Protein AF-A0A6B3I0A5-F1 (afdb_monomer_lite)

pLDDT: mean 95.45, std 2.92, range [84.0, 98.62]

Sequence (76 aa):
VAMSCRYPGGVRTPEDLWELLLKERDAVSPFPTDRGWDVEGGFDADPDAPGTFYVREGGFLHDATGFDPGFFGISP

Structure (mmCIF, N/CA/C/O backbone):
data_AF-A0A6B3I0A5-F1
#
_entry.id   AF-A0A6B3I0A5-F1
#
loop_
_atom_site.group_PDB
_atom_site.id
_atom_site.type_symbol
_atom_site.label_atom_id
_atom_site.label_alt_id
_atom_site.label_comp_id
_atom_site.label_asym_id
_atom_site.label_entity_id
_atom_site.label_seq_id
_atom_site.pdbx_PDB_ins_code
_atom_site.Cartn_x
_atom_site.Cartn_y
_atom_site.Cartn_z
_atom_site.occupancy
_atom_site.B_iso_or_equiv
_atom_site.auth_seq_id
_atom_site.auth_comp_id
_atom_site.auth_asym_id
_atom_site.auth_atom_id
_atom_site.pdbx_PDB_model_num
ATOM 1 N N . VAL A 1 1 ? -20.443 -8.121 15.047 1.00 84.00 1 VAL A N 1
ATOM 2 C CA . VAL A 1 1 ? -19.574 -8.242 13.849 1.00 84.00 1 VAL A CA 1
ATOM 3 C C . VAL A 1 1 ? -19.016 -6.860 13.548 1.00 84.00 1 VAL A C 1
ATOM 5 O O . VAL A 1 1 ? -19.752 -5.903 13.745 1.00 84.00 1 VAL A O 1
ATOM 8 N N . ALA A 1 2 ? -17.746 -6.754 13.155 1.00 92.75 2 ALA A N 1
ATOM 9 C CA . ALA A 1 2 ? -17.063 -5.492 12.843 1.00 92.75 2 ALA A CA 1
ATOM 10 C C . ALA A 1 2 ? -16.147 -5.668 11.615 1.00 92.75 2 ALA A C 1
ATOM 12 O O . ALA A 1 2 ? -15.869 -6.804 11.229 1.00 92.75 2 ALA A O 1
ATOM 13 N N . MET A 1 3 ? -15.693 -4.559 11.020 1.00 97.12 3 MET A N 1
ATOM 14 C CA . MET A 1 3 ? -14.803 -4.518 9.848 1.00 97.12 3 MET A CA 1
ATOM 15 C C . MET A 1 3 ? -13.604 -3.595 10.114 1.00 97.12 3 MET A C 1
ATOM 17 O O . MET A 1 3 ? -13.727 -2.620 10.852 1.00 97.12 3 MET A O 1
ATOM 21 N N . SER A 1 4 ? -12.455 -3.883 9.502 1.00 96.62 4 SER A N 1
ATOM 22 C CA . SER A 1 4 ? -11.266 -3.022 9.502 1.00 96.62 4 SER A CA 1
ATOM 23 C C . SER A 1 4 ? -10.467 -3.229 8.213 1.00 96.62 4 SER A C 1
ATOM 25 O O . SER A 1 4 ? -10.525 -4.305 7.615 1.00 96.62 4 SER A O 1
ATOM 27 N N . CYS A 1 5 ? -9.741 -2.203 7.758 1.00 96.88 5 CYS A N 1
ATOM 28 C CA . CYS A 1 5 ? -8.940 -2.297 6.540 1.00 96.88 5 CYS A CA 1
ATOM 29 C C . CYS A 1 5 ? -7.808 -1.260 6.457 1.00 96.88 5 CYS A C 1
ATOM 31 O O . CYS A 1 5 ? -7.761 -0.263 7.187 1.00 96.88 5 CYS A O 1
ATOM 33 N N . ARG A 1 6 ? -6.894 -1.509 5.519 1.00 97.88 6 ARG A N 1
ATOM 34 C CA . ARG A 1 6 ? -5.888 -0.576 5.005 1.00 97.88 6 ARG A CA 1
ATOM 35 C C . ARG A 1 6 ? -5.836 -0.771 3.490 1.00 97.88 6 ARG A C 1
ATOM 37 O O . ARG A 1 6 ? -5.646 -1.902 3.051 1.00 97.88 6 ARG A O 1
ATOM 44 N N . TYR A 1 7 ? -6.010 0.300 2.720 1.00 97.75 7 TYR A N 1
ATOM 45 C CA . TYR A 1 7 ? -5.942 0.281 1.253 1.00 97.75 7 TYR A CA 1
ATOM 46 C C . TYR A 1 7 ? -5.089 1.451 0.728 1.00 97.75 7 TYR A C 1
ATOM 48 O O . TYR A 1 7 ? -4.768 2.363 1.501 1.00 97.75 7 TYR A O 1
ATOM 56 N N . PRO A 1 8 ? -4.693 1.434 -0.560 1.00 98.06 8 PRO A N 1
ATOM 57 C CA . PRO A 1 8 ? -4.027 2.568 -1.199 1.00 98.06 8 PRO A CA 1
ATOM 58 C C . PRO A 1 8 ? -4.835 3.871 -1.113 1.00 98.06 8 PRO A C 1
ATOM 60 O O . PRO A 1 8 ? -6.032 3.861 -0.819 1.00 98.06 8 PRO A O 1
ATOM 63 N N . GLY A 1 9 ? -4.179 5.009 -1.353 1.00 95.88 9 GLY A N 1
ATOM 64 C CA . GLY A 1 9 ? -4.834 6.323 -1.311 1.00 95.88 9 GLY A CA 1
ATOM 65 C C . GLY A 1 9 ? -5.153 6.819 0.106 1.00 95.88 9 GLY A C 1
ATOM 66 O O . GLY A 1 9 ? -6.028 7.663 0.292 1.00 95.88 9 GLY A O 1
A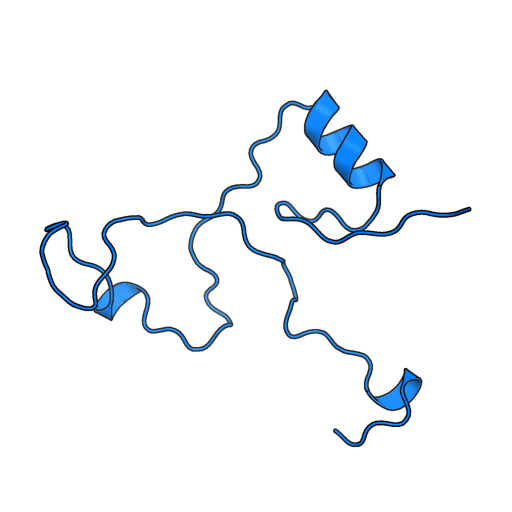TOM 67 N N . GLY A 1 10 ? -4.464 6.284 1.116 1.00 95.81 10 GLY A N 1
ATOM 68 C CA . GLY A 1 10 ? -4.577 6.725 2.511 1.00 95.81 10 GLY A CA 1
ATOM 69 C C . GLY A 1 10 ? -5.779 6.160 3.267 1.00 95.81 10 GLY A C 1
ATOM 70 O O . GLY A 1 10 ? -6.095 6.647 4.348 1.00 95.81 10 GLY A O 1
ATOM 71 N N . VAL A 1 11 ? -6.437 5.133 2.733 1.00 98.06 11 VAL A N 1
ATOM 72 C CA . VAL A 1 11 ? -7.637 4.532 3.325 1.00 98.06 11 VAL A CA 1
ATOM 73 C C . VAL A 1 11 ? -7.278 3.698 4.557 1.00 98.06 11 VAL A C 1
ATOM 75 O O . VAL A 1 11 ? -6.554 2.700 4.467 1.00 98.06 11 VAL A O 1
ATOM 78 N N . ARG A 1 12 ? -7.802 4.092 5.725 1.00 97.50 12 ARG A N 1
ATOM 79 C CA . ARG A 1 12 ? -7.500 3.481 7.033 1.00 97.50 12 ARG A CA 1
ATOM 80 C C . ARG A 1 12 ? -8.742 2.924 7.737 1.00 97.50 12 ARG A C 1
ATOM 82 O O . ARG A 1 12 ? -8.616 2.306 8.796 1.00 97.50 12 ARG A O 1
ATOM 89 N N . THR A 1 13 ? -9.921 3.106 7.164 1.00 98.00 13 THR A N 1
ATOM 90 C CA . THR A 1 13 ? -11.191 2.617 7.704 1.00 98.00 13 THR A CA 1
ATOM 91 C C . THR A 1 13 ? -12.136 2.190 6.574 1.00 98.00 13 THR A C 1
ATOM 93 O O . THR A 1 13 ? -11.941 2.603 5.425 1.00 98.00 13 THR A O 1
ATOM 96 N N . PRO A 1 14 ? -13.155 1.357 6.858 1.00 98.12 14 PRO A N 1
ATOM 97 C CA . PRO A 1 14 ? -14.218 1.069 5.896 1.00 98.12 14 PRO A CA 1
ATOM 98 C C . PRO A 1 14 ? -14.943 2.332 5.402 1.00 98.12 14 PRO A C 1
ATOM 100 O O . PRO A 1 14 ? -15.342 2.399 4.241 1.00 98.12 14 PRO A O 1
ATOM 103 N N . GLU A 1 15 ? -15.078 3.348 6.254 1.00 98.25 15 GLU A N 1
ATOM 104 C CA . GLU A 1 15 ? -15.659 4.645 5.912 1.00 98.25 15 GLU A CA 1
ATOM 105 C C . GLU A 1 15 ? -14.780 5.408 4.909 1.00 98.25 15 GLU A C 1
ATOM 107 O O . GLU A 1 15 ? -15.295 5.906 3.909 1.00 98.25 15 GLU A O 1
ATOM 112 N N . ASP A 1 16 ? -13.456 5.418 5.102 1.00 98.25 16 ASP A N 1
ATOM 113 C CA . ASP A 1 16 ? -12.516 6.022 4.144 1.00 98.25 16 ASP A CA 1
ATOM 114 C C . ASP A 1 16 ? -12.592 5.334 2.773 1.00 98.25 16 ASP A C 1
ATOM 116 O O . ASP A 1 16 ? -12.515 5.995 1.734 1.00 98.25 16 ASP A O 1
ATOM 120 N N . LEU A 1 17 ? -12.746 4.002 2.761 1.00 98.31 17 LEU A N 1
ATOM 121 C CA . LEU A 1 17 ? -12.932 3.242 1.524 1.00 98.31 17 LEU A CA 1
ATOM 122 C C . LEU A 1 17 ? -14.211 3.695 0.821 1.00 98.31 17 LEU A C 1
ATOM 124 O O . LEU A 1 17 ? -14.197 3.958 -0.380 1.00 98.31 17 LEU A O 1
ATOM 128 N N . TRP A 1 18 ? -15.311 3.798 1.564 1.00 98.25 18 TRP A N 1
ATOM 129 C CA . TRP A 1 18 ? -16.584 4.230 1.005 1.00 98.25 18 TRP A CA 1
ATOM 130 C C . TRP A 1 18 ? -16.505 5.649 0.438 1.00 98.25 18 TRP A C 1
ATOM 132 O O . TRP A 1 18 ? -16.972 5.896 -0.672 1.00 98.25 18 TRP A O 1
ATOM 142 N N . GLU A 1 19 ? -15.842 6.570 1.138 1.00 98.50 19 GLU A N 1
ATOM 143 C CA . GLU A 1 19 ? -15.600 7.918 0.625 1.00 98.50 19 GLU A CA 1
ATOM 144 C C . GLU A 1 19 ? -14.761 7.935 -0.653 1.00 98.50 19 GLU A C 1
ATOM 146 O O . GLU A 1 19 ? -15.024 8.739 -1.547 1.00 98.50 19 GLU A O 1
ATOM 151 N N . LEU A 1 20 ? -13.733 7.090 -0.742 1.00 98.25 20 LEU A N 1
ATOM 152 C CA . LEU A 1 20 ? -12.898 6.981 -1.935 1.00 98.25 20 LEU A CA 1
ATOM 153 C C . LEU A 1 20 ? -13.728 6.555 -3.146 1.00 98.25 20 LEU A C 1
ATOM 155 O O . LEU A 1 20 ? -13.620 7.188 -4.196 1.00 98.25 20 LEU A O 1
ATOM 159 N N . LEU A 1 21 ? -14.583 5.544 -2.968 1.00 98.25 21 LEU A N 1
ATOM 160 C CA . LEU A 1 21 ? -15.480 5.039 -4.006 1.00 98.25 21 LEU A CA 1
ATOM 161 C C . LEU A 1 21 ? -16.514 6.089 -4.424 1.00 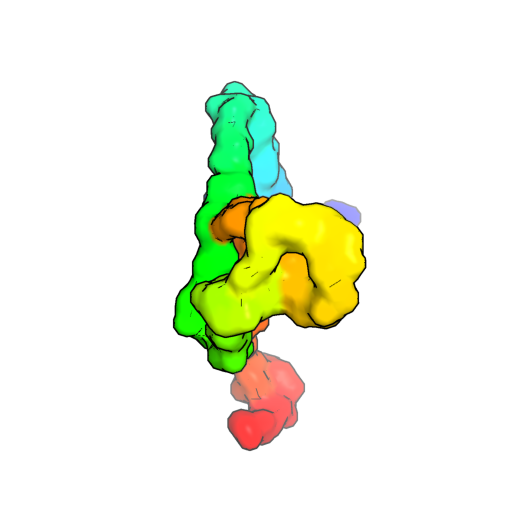98.25 21 LEU A C 1
ATOM 163 O O . LEU A 1 21 ? -16.677 6.337 -5.613 1.00 98.25 21 LEU A O 1
ATOM 167 N N . LEU A 1 22 ? -17.165 6.752 -3.461 1.00 98.62 22 LEU A N 1
ATOM 168 C CA . LEU A 1 22 ? -18.140 7.815 -3.739 1.00 98.62 22 LEU A CA 1
ATOM 169 C C . LEU A 1 22 ? -17.531 9.000 -4.495 1.00 98.62 22 LEU A C 1
ATOM 171 O O . LEU A 1 22 ? -18.221 9.653 -5.272 1.00 98.62 22 LEU A O 1
ATOM 175 N N . LYS A 1 23 ? -16.258 9.305 -4.230 1.00 98.31 23 LYS A N 1
ATOM 176 C CA . LYS A 1 23 ? -15.517 10.382 -4.897 1.00 98.31 23 LYS A CA 1
ATOM 177 C C . LYS A 1 23 ? -14.845 9.920 -6.195 1.00 98.31 23 LYS A C 1
ATOM 179 O O . LYS A 1 23 ? -14.146 10.731 -6.794 1.00 98.31 23 LYS A O 1
ATOM 184 N N . GLU A 1 24 ? -15.002 8.649 -6.580 1.00 98.06 24 GLU A N 1
ATOM 185 C CA . GLU A 1 24 ? -14.378 8.030 -7.761 1.00 98.06 24 GLU A CA 1
ATOM 186 C C . GLU A 1 24 ? -12.870 8.324 -7.862 1.00 98.06 24 GLU A C 1
ATOM 188 O O . GLU A 1 24 ? -12.323 8.550 -8.941 1.00 98.06 24 GLU A O 1
ATOM 193 N N . ARG A 1 25 ? -12.179 8.380 -6.715 1.00 98.00 25 ARG A N 1
ATOM 194 C CA . ARG A 1 25 ? -10.757 8.739 -6.692 1.00 98.00 25 ARG A CA 1
ATOM 195 C C . ARG A 1 25 ? -9.898 7.547 -7.072 1.00 98.00 25 ARG A C 1
ATOM 197 O O . ARG A 1 25 ? -10.039 6.471 -6.494 1.00 98.00 25 ARG A O 1
ATOM 204 N N . ASP A 1 26 ? -8.946 7.794 -7.962 1.00 97.75 26 ASP A N 1
ATOM 205 C CA . ASP A 1 26 ? -7.864 6.859 -8.224 1.00 97.75 26 ASP A CA 1
ATOM 206 C C . ASP A 1 26 ? -6.862 6.871 -7.059 1.00 97.75 26 ASP A C 1
ATOM 208 O O . ASP A 1 26 ? -6.451 7.927 -6.571 1.00 97.75 26 ASP A O 1
ATOM 212 N N . ALA A 1 27 ? -6.517 5.677 -6.590 1.00 97.69 27 ALA A N 1
ATOM 213 C CA . ALA A 1 27 ? -5.588 5.441 -5.494 1.00 97.69 27 ALA A CA 1
ATOM 214 C C . ALA A 1 27 ? -4.211 4.955 -5.978 1.00 97.69 27 ALA A C 1
ATOM 216 O O . ALA A 1 27 ? -3.350 4.634 -5.153 1.00 97.69 27 ALA A O 1
ATOM 217 N N . VAL A 1 28 ? -4.022 4.848 -7.294 1.00 97.88 28 VAL A N 1
ATOM 218 C CA . VAL A 1 28 ? -2.749 4.527 -7.932 1.00 97.88 28 VAL A CA 1
ATOM 219 C C . VAL A 1 28 ? -1.769 5.684 -7.736 1.00 97.88 28 VAL A C 1
ATOM 221 O O . VAL A 1 28 ? -2.118 6.860 -7.830 1.00 97.88 28 VAL A O 1
ATOM 224 N N . SER A 1 29 ? -0.523 5.339 -7.431 1.00 96.38 29 SER A N 1
ATOM 225 C CA . SER A 1 29 ? 0.571 6.285 -7.238 1.00 96.38 29 SER A CA 1
ATOM 226 C C . SER A 1 29 ? 1.861 5.759 -7.870 1.00 96.38 29 SER A C 1
ATOM 228 O O . SER A 1 29 ? 1.962 4.562 -8.156 1.00 96.38 29 SER A O 1
ATOM 230 N N . PRO A 1 30 ? 2.898 6.604 -8.008 1.00 95.44 30 PRO A N 1
ATOM 231 C CA . PRO A 1 30 ? 4.253 6.126 -8.253 1.00 95.44 30 PRO A CA 1
ATOM 232 C C . PRO A 1 30 ? 4.710 5.123 -7.185 1.00 95.44 30 PRO A C 1
ATOM 234 O O . PRO A 1 30 ? 4.143 5.053 -6.086 1.00 95.44 30 PRO A O 1
ATOM 237 N N . PHE A 1 31 ? 5.763 4.368 -7.500 1.00 95.69 31 PHE A N 1
ATOM 238 C CA . PHE A 1 31 ? 6.390 3.454 -6.546 1.00 95.69 31 PHE A CA 1
ATOM 239 C C . PHE A 1 31 ? 6.870 4.188 -5.281 1.00 95.69 31 PHE A C 1
ATOM 241 O O . PHE A 1 31 ? 7.364 5.316 -5.361 1.00 95.69 31 PHE A O 1
ATOM 248 N N . PRO A 1 32 ? 6.768 3.545 -4.106 1.00 93.62 32 PRO A N 1
ATOM 249 C CA . PRO A 1 32 ? 7.215 4.132 -2.854 1.00 93.62 32 PRO A CA 1
ATOM 250 C C . PRO A 1 32 ? 8.745 4.248 -2.806 1.00 93.62 32 PRO A C 1
ATOM 252 O O . PRO A 1 32 ? 9.468 3.303 -3.118 1.00 93.62 32 PRO A O 1
ATOM 255 N N . THR A 1 33 ? 9.241 5.397 -2.349 1.00 91.75 33 THR A N 1
ATOM 256 C CA . THR A 1 33 ? 10.682 5.694 -2.246 1.00 91.75 33 THR A CA 1
ATOM 257 C C . THR A 1 33 ? 11.299 5.259 -0.913 1.00 91.75 33 THR A C 1
ATOM 259 O O . THR A 1 33 ? 12.484 5.470 -0.679 1.00 91.75 33 THR A O 1
ATOM 262 N N . ASP A 1 34 ? 10.505 4.673 -0.015 1.00 92.25 34 ASP A N 1
ATOM 263 C CA . ASP A 1 34 ? 10.873 4.338 1.367 1.00 92.25 34 ASP A CA 1
ATOM 264 C C . ASP A 1 34 ? 11.043 2.827 1.608 1.00 92.25 34 ASP A C 1
ATOM 266 O O . ASP A 1 34 ? 11.172 2.381 2.747 1.00 92.25 34 ASP A O 1
ATOM 270 N N . ARG A 1 35 ? 11.047 2.018 0.539 1.00 91.50 35 ARG A N 1
ATOM 271 C CA . ARG A 1 35 ? 11.127 0.546 0.620 1.00 91.50 35 ARG A CA 1
ATOM 272 C C . ARG A 1 35 ? 12.514 -0.033 0.362 1.00 91.50 35 ARG A C 1
ATOM 274 O O . ARG A 1 35 ? 12.682 -1.246 0.433 1.00 91.50 35 ARG A O 1
ATOM 281 N N . GLY A 1 36 ? 13.496 0.818 0.063 1.00 92.75 36 GLY A N 1
ATOM 282 C CA . GLY A 1 36 ? 14.852 0.388 -0.292 1.00 92.75 36 GLY A CA 1
ATOM 283 C C . GLY A 1 36 ? 14.941 -0.313 -1.651 1.00 92.75 36 GLY A C 1
ATOM 284 O O . GLY A 1 36 ? 15.893 -1.047 -1.896 1.00 92.75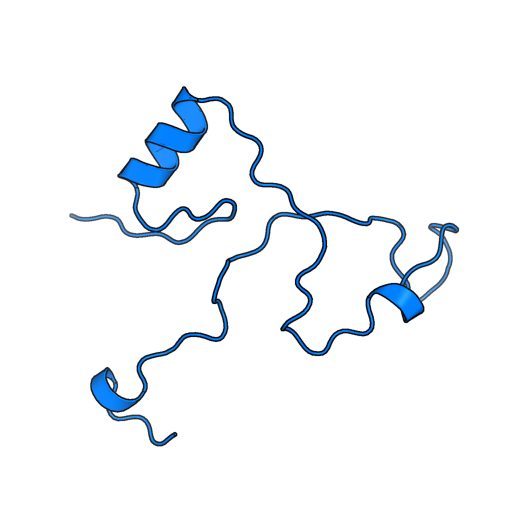 36 GLY A O 1
ATOM 285 N N . TRP A 1 37 ? 13.942 -0.129 -2.516 1.00 92.56 37 TRP A N 1
ATOM 286 C CA . TRP A 1 37 ? 13.925 -0.695 -3.862 1.00 92.56 37 TRP A CA 1
ATOM 287 C C . TRP A 1 37 ? 14.666 0.212 -4.840 1.00 92.56 37 TRP A C 1
ATOM 289 O O . TRP A 1 37 ? 14.474 1.427 -4.826 1.00 92.56 37 TRP A O 1
ATOM 299 N N . ASP A 1 38 ? 15.456 -0.391 -5.726 1.00 91.62 38 ASP A N 1
ATOM 300 C CA . ASP A 1 38 ? 16.039 0.304 -6.873 1.00 91.62 38 ASP A CA 1
ATOM 301 C C . ASP A 1 38 ? 15.015 0.375 -8.014 1.00 91.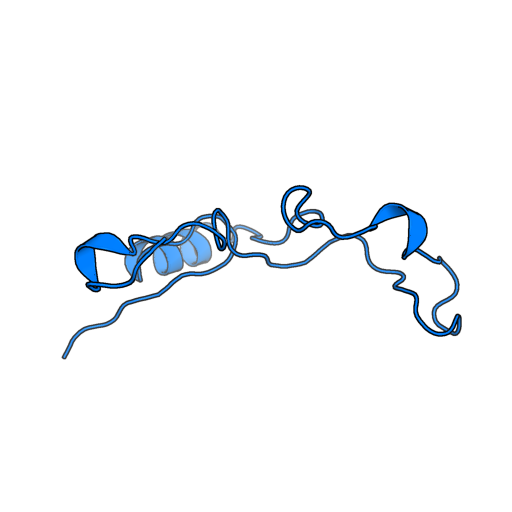62 38 ASP A C 1
ATOM 303 O O . ASP A 1 38 ? 15.007 -0.438 -8.939 1.00 91.62 38 ASP A O 1
ATOM 307 N N . VAL A 1 39 ? 14.076 1.315 -7.893 1.00 92.50 39 VAL A N 1
ATOM 308 C CA . VAL A 1 39 ? 12.986 1.475 -8.866 1.00 92.50 39 VAL A CA 1
ATOM 309 C C . VAL A 1 39 ? 13.515 1.990 -10.208 1.00 92.50 39 VAL A C 1
ATOM 311 O O . VAL A 1 39 ? 13.020 1.603 -11.261 1.00 92.50 39 VAL A O 1
ATOM 314 N N . GLU A 1 40 ? 14.524 2.859 -10.195 1.00 90.19 40 GLU A N 1
ATOM 315 C CA . GLU A 1 40 ? 15.086 3.390 -11.438 1.00 90.19 40 GLU A CA 1
ATOM 316 C C . GLU A 1 40 ? 15.925 2.338 -12.168 1.00 90.19 40 GLU A C 1
ATOM 318 O O . GLU A 1 40 ? 15.771 2.189 -13.379 1.00 90.19 40 GLU A O 1
ATOM 323 N N . GLY A 1 41 ? 16.752 1.569 -11.451 1.00 92.19 41 GLY A N 1
ATOM 324 C CA . GLY A 1 41 ? 17.564 0.499 -12.036 1.00 92.19 41 GLY A CA 1
ATOM 325 C C . GLY A 1 41 ? 16.774 -0.749 -12.435 1.00 92.19 41 GLY A C 1
ATOM 326 O O . GLY A 1 41 ? 17.220 -1.498 -13.301 1.00 92.19 41 GLY A O 1
ATOM 327 N N . GLY A 1 42 ? 15.596 -0.971 -11.842 1.00 93.62 42 GLY A N 1
ATOM 328 C CA . GLY A 1 42 ? 14.699 -2.079 -12.187 1.00 93.62 42 GLY A CA 1
ATOM 329 C C . GLY A 1 42 ? 13.757 -1.809 -13.367 1.00 93.62 42 GLY A C 1
ATOM 330 O O . GLY A 1 42 ? 13.058 -2.730 -13.795 1.00 93.62 42 GLY A O 1
ATOM 331 N N . PHE A 1 43 ? 13.711 -0.578 -13.888 1.00 95.56 43 PHE A N 1
ATOM 332 C CA . PHE A 1 43 ? 12.829 -0.219 -14.998 1.00 95.56 43 PHE A CA 1
ATOM 333 C C . PHE A 1 43 ? 13.449 -0.560 -16.360 1.00 95.56 43 PHE A C 1
ATOM 335 O O . PHE A 1 43 ? 14.547 -0.105 -16.676 1.00 95.56 43 PHE A O 1
ATOM 342 N N . ASP A 1 44 ? 12.689 -1.247 -17.213 1.00 96.50 44 ASP A N 1
ATOM 343 C CA . ASP A 1 44 ? 12.979 -1.394 -18.644 1.00 96.50 44 ASP A CA 1
ATOM 344 C C . ASP A 1 44 ? 11.694 -1.175 -19.452 1.00 96.50 44 ASP A C 1
ATOM 346 O O . ASP A 1 44 ? 10.611 -1.577 -19.036 1.00 96.50 44 ASP A O 1
ATOM 350 N N . ALA A 1 45 ? 11.796 -0.496 -20.593 1.00 95.31 45 ALA A N 1
ATOM 351 C CA . ALA A 1 45 ? 10.656 -0.287 -21.480 1.00 95.31 45 ALA A CA 1
ATOM 352 C C . ALA A 1 45 ? 10.326 -1.531 -22.325 1.00 95.31 45 ALA A C 1
ATOM 354 O O . ALA A 1 45 ? 9.214 -1.610 -22.852 1.00 95.31 45 ALA A O 1
ATOM 355 N N . ASP A 1 46 ? 11.266 -2.471 -22.473 1.00 96.75 46 ASP A N 1
ATOM 356 C CA . ASP A 1 46 ? 11.042 -3.760 -23.123 1.00 96.75 46 ASP A CA 1
ATOM 357 C C . ASP A 1 46 ? 10.289 -4.712 -22.171 1.00 96.75 46 ASP A C 1
ATOM 359 O O . ASP A 1 46 ? 10.837 -5.118 -21.143 1.00 96.75 46 ASP A O 1
ATOM 363 N N . PRO A 1 47 ? 9.035 -5.092 -22.481 1.00 94.69 47 PRO A N 1
ATOM 364 C CA . PRO A 1 47 ? 8.266 -6.007 -21.641 1.00 94.69 47 PRO A CA 1
ATOM 365 C C . PRO A 1 47 ? 8.846 -7.430 -21.590 1.00 94.69 47 PRO A C 1
ATOM 367 O O . PRO A 1 47 ? 8.488 -8.181 -20.682 1.00 94.69 47 PRO A O 1
ATOM 370 N N . ASP A 1 48 ? 9.716 -7.802 -22.535 1.00 96.75 48 ASP A N 1
ATOM 371 C CA . ASP A 1 48 ? 10.356 -9.118 -22.590 1.00 96.75 48 ASP A CA 1
ATOM 372 C C . ASP A 1 48 ? 11.704 -9.155 -21.841 1.00 96.75 48 ASP A C 1
ATOM 374 O O . ASP A 1 48 ? 12.304 -10.227 -21.693 1.00 96.75 48 ASP A O 1
ATOM 378 N N . ALA A 1 49 ? 12.183 -8.012 -21.329 1.00 96.75 49 ALA A N 1
ATOM 379 C CA . ALA A 1 49 ? 13.422 -7.921 -20.565 1.00 96.75 49 ALA A CA 1
ATOM 380 C C . ALA A 1 49 ? 13.313 -8.685 -19.224 1.00 96.75 49 ALA A C 1
ATOM 382 O O . ALA A 1 49 ? 12.467 -8.374 -18.381 1.00 96.75 49 ALA A O 1
ATOM 383 N N . PRO A 1 50 ? 14.158 -9.705 -18.968 1.00 95.56 50 PRO A N 1
ATOM 384 C CA . PRO A 1 50 ? 14.048 -10.495 -17.746 1.00 95.56 50 PRO A CA 1
ATOM 385 C C . PRO A 1 50 ? 14.460 -9.717 -16.490 1.00 95.56 50 PRO A C 1
ATOM 387 O O . PRO A 1 50 ? 15.527 -9.109 -16.443 1.00 95.56 50 PRO A O 1
ATOM 390 N N . GLY A 1 51 ? 13.670 -9.846 -15.421 1.00 93.69 51 GLY A N 1
ATOM 391 C CA . GLY A 1 51 ? 14.010 -9.302 -14.100 1.00 93.69 51 GLY A CA 1
ATOM 392 C C . GLY A 1 51 ? 13.750 -7.804 -13.930 1.00 93.69 51 GLY A C 1
ATOM 393 O O . GLY A 1 51 ? 14.133 -7.249 -12.903 1.00 93.69 51 GLY A O 1
ATOM 394 N N . THR A 1 52 ? 13.091 -7.170 -14.898 1.00 96.31 52 THR A N 1
ATOM 395 C CA . THR A 1 52 ? 12.725 -5.753 -14.876 1.00 96.31 52 THR A CA 1
ATOM 396 C C . THR A 1 52 ? 11.206 -5.587 -14.811 1.00 96.31 52 THR A C 1
ATOM 398 O O . THR A 1 52 ? 10.437 -6.554 -14.801 1.00 96.31 52 THR A O 1
ATOM 401 N N . PHE A 1 53 ? 10.757 -4.341 -14.728 1.00 94.56 53 PHE A N 1
ATOM 402 C CA . PHE A 1 53 ? 9.358 -3.970 -14.883 1.00 94.56 53 PHE A CA 1
ATOM 403 C C . PHE A 1 53 ? 9.233 -2.768 -15.821 1.00 94.56 53 PHE A C 1
ATOM 405 O O . PHE A 1 53 ? 10.092 -1.893 -15.848 1.00 94.56 53 PHE A O 1
ATOM 412 N N . TYR A 1 54 ? 8.118 -2.692 -16.548 1.00 94.94 54 TYR A N 1
ATOM 413 C CA . TYR A 1 54 ? 7.855 -1.614 -17.510 1.00 94.94 54 TYR A CA 1
ATOM 414 C C . TYR A 1 54 ? 6.750 -0.643 -17.062 1.00 94.94 54 TYR A C 1
ATOM 416 O O . TYR A 1 54 ? 6.474 0.355 -17.730 1.00 94.94 54 TYR A O 1
ATOM 424 N N . VAL A 1 55 ? 6.098 -0.909 -15.924 1.00 94.94 55 VAL A N 1
ATOM 425 C CA . VAL A 1 55 ? 5.068 -0.039 -15.331 1.00 94.94 55 VAL A CA 1
ATOM 426 C C . VAL A 1 55 ? 5.665 0.857 -14.250 1.00 94.94 55 VAL A C 1
ATOM 428 O O . VAL A 1 55 ? 6.560 0.447 -13.521 1.00 94.94 55 VAL A O 1
ATOM 431 N N . ARG A 1 56 ? 5.168 2.091 -14.126 1.00 91.62 56 ARG A N 1
ATOM 432 C CA . ARG A 1 56 ? 5.722 3.098 -13.196 1.00 91.62 56 ARG A CA 1
ATOM 433 C C . ARG A 1 56 ? 4.838 3.394 -11.990 1.00 91.62 56 ARG A C 1
ATOM 435 O O . ARG A 1 56 ? 5.243 4.153 -11.113 1.00 91.62 56 ARG A O 1
ATOM 442 N N . GLU A 1 57 ? 3.647 2.811 -11.944 1.00 96.25 57 GLU A N 1
ATOM 443 C CA . GLU A 1 57 ? 2.618 3.147 -10.966 1.00 96.25 57 GLU A CA 1
ATOM 444 C C . GLU A 1 57 ? 1.883 1.892 -10.484 1.00 96.25 57 GLU A C 1
ATOM 446 O O . GLU A 1 57 ? 1.839 0.869 -11.172 1.00 96.25 57 GLU A O 1
ATOM 451 N N . GLY A 1 58 ? 1.313 1.972 -9.284 1.00 96.50 58 GLY A N 1
ATOM 452 C CA . GLY A 1 58 ? 0.537 0.907 -8.658 1.00 96.50 58 GLY A CA 1
ATOM 453 C C . GLY A 1 58 ? -0.179 1.383 -7.394 1.00 96.50 58 GLY A C 1
ATOM 454 O O . GLY A 1 58 ? -0.028 2.523 -6.962 1.00 96.50 58 GLY A O 1
ATOM 455 N N . GLY A 1 59 ? -0.983 0.510 -6.789 1.00 97.62 59 GLY A N 1
ATOM 456 C CA . GLY A 1 59 ? -1.636 0.789 -5.510 1.00 97.62 59 GLY A CA 1
ATOM 457 C C . GLY A 1 59 ? -0.766 0.341 -4.338 1.00 97.62 59 GLY A C 1
ATOM 458 O O . GLY A 1 59 ? -0.586 -0.859 -4.134 1.00 97.62 59 GLY A O 1
ATOM 459 N N . PHE A 1 60 ? -0.275 1.284 -3.532 1.00 97.56 60 PHE A N 1
ATOM 460 C CA . PHE A 1 60 ? 0.594 0.992 -2.388 1.00 97.56 60 PHE A CA 1
ATOM 461 C C . PHE A 1 60 ? -0.013 1.460 -1.064 1.00 97.56 60 PHE A C 1
ATOM 463 O O . PHE A 1 60 ? -0.659 2.502 -0.985 1.00 97.56 60 PHE A O 1
ATOM 470 N N . LEU A 1 61 ? 0.226 0.697 0.006 1.00 96.94 61 LEU A N 1
ATOM 471 C CA . LEU A 1 61 ? -0.071 1.160 1.360 1.00 96.94 61 LEU A CA 1
ATOM 472 C C . LEU A 1 61 ? 0.943 2.223 1.786 1.00 96.94 61 LEU A C 1
ATOM 474 O O . LEU A 1 61 ? 2.154 1.982 1.746 1.00 96.94 61 LEU A O 1
ATOM 478 N N . HIS A 1 62 ? 0.435 3.355 2.266 1.00 90.75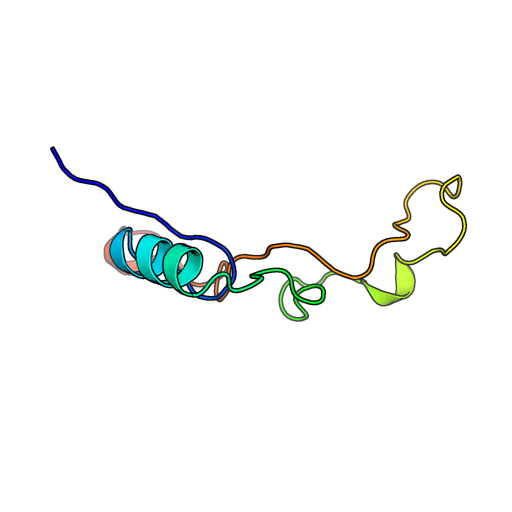 62 HIS A N 1
ATOM 479 C CA . HIS A 1 62 ? 1.250 4.353 2.954 1.00 90.75 62 HIS A CA 1
ATOM 480 C C . HIS A 1 62 ? 1.664 3.847 4.336 1.00 90.75 62 HIS A C 1
ATOM 482 O O . HIS A 1 62 ? 0.926 3.081 4.963 1.00 90.75 62 HIS A O 1
ATOM 488 N N . ASP A 1 63 ? 2.838 4.280 4.795 1.00 89.50 63 ASP A N 1
ATOM 489 C CA . ASP A 1 63 ? 3.403 3.950 6.107 1.00 89.50 63 ASP A CA 1
ATOM 490 C C . ASP A 1 63 ? 3.408 2.446 6.421 1.00 89.50 63 ASP A C 1
ATOM 492 O O . ASP A 1 63 ? 3.237 2.052 7.573 1.00 89.50 63 ASP A O 1
ATOM 496 N N . ALA A 1 64 ? 3.566 1.565 5.425 1.00 93.81 64 ALA A N 1
ATOM 497 C CA . ALA A 1 64 ? 3.449 0.127 5.698 1.00 93.81 64 ALA A CA 1
ATOM 498 C C . ALA A 1 64 ? 4.621 -0.440 6.517 1.00 93.81 64 ALA A C 1
ATOM 500 O O . ALA A 1 64 ? 4.563 -1.588 6.946 1.00 93.81 64 ALA A O 1
ATOM 501 N N . THR A 1 65 ? 5.679 0.346 6.721 1.00 92.12 65 THR A N 1
ATOM 502 C CA . THR A 1 65 ? 6.765 0.058 7.668 1.00 92.12 65 THR A CA 1
ATOM 503 C C . THR A 1 65 ? 6.415 0.474 9.101 1.00 92.12 65 THR A C 1
ATOM 505 O O . THR A 1 65 ? 7.108 0.086 10.037 1.00 92.12 65 THR A O 1
ATOM 508 N N . GLY A 1 66 ? 5.338 1.242 9.294 1.00 92.88 66 GLY A N 1
ATOM 509 C CA . GLY A 1 66 ? 4.858 1.680 10.596 1.00 92.88 66 GLY A CA 1
ATOM 510 C C . GLY A 1 66 ? 4.261 0.526 11.395 1.00 92.88 66 GLY A C 1
ATOM 511 O O . GLY A 1 66 ? 3.275 -0.091 10.990 1.00 92.88 66 GLY A O 1
ATOM 512 N N . PHE A 1 67 ? 4.836 0.266 12.565 1.00 95.38 67 PHE A N 1
ATOM 513 C CA . PHE A 1 67 ? 4.397 -0.774 13.487 1.00 95.38 67 PHE A CA 1
ATOM 514 C C . PHE A 1 67 ? 4.583 -0.298 14.931 1.00 95.38 67 PHE A C 1
ATOM 516 O O . PHE A 1 67 ? 5.532 0.429 15.218 1.00 95.38 67 PHE A O 1
ATOM 523 N N . ASP A 1 68 ? 3.683 -0.698 15.833 1.00 96.38 68 ASP A N 1
ATOM 524 C CA . ASP A 1 68 ? 3.797 -0.438 17.274 1.00 96.38 68 ASP A CA 1
ATO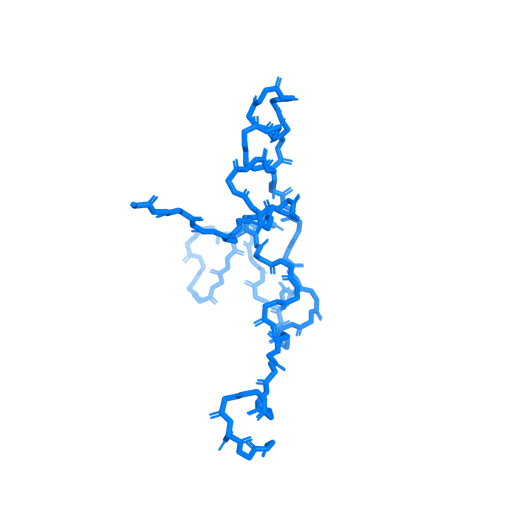M 525 C C . ASP A 1 68 ? 4.255 -1.721 17.988 1.00 96.38 68 ASP A C 1
ATOM 527 O O . ASP A 1 68 ? 3.423 -2.485 18.483 1.00 96.38 68 ASP A O 1
ATOM 531 N N . PRO A 1 69 ? 5.568 -2.015 18.017 1.00 97.25 69 PRO A N 1
ATOM 532 C CA . PRO A 1 69 ? 6.066 -3.252 18.605 1.00 97.25 69 PRO A CA 1
ATOM 533 C C . PRO A 1 69 ? 5.806 -3.317 20.114 1.00 97.25 69 PRO A C 1
ATOM 535 O O . PRO A 1 69 ? 5.525 -4.396 20.635 1.00 97.25 69 PRO A O 1
ATOM 538 N N . GLY A 1 70 ? 5.810 -2.171 20.807 1.00 97.94 70 GLY A N 1
ATOM 539 C CA . GLY A 1 70 ? 5.581 -2.090 22.248 1.00 97.94 70 GLY A CA 1
ATOM 540 C C . GLY A 1 70 ? 4.174 -2.529 22.643 1.00 97.94 70 GLY A C 1
ATOM 541 O O . GLY A 1 70 ? 4.023 -3.317 23.578 1.00 97.94 70 GLY A O 1
ATOM 542 N N . PHE A 1 71 ? 3.155 -2.100 21.892 1.00 97.75 71 PHE A N 1
ATOM 543 C CA . PHE A 1 71 ? 1.775 -2.553 22.090 1.00 97.75 71 PHE A CA 1
ATOM 544 C C . PHE A 1 71 ? 1.641 -4.078 21.975 1.00 97.75 71 PHE A C 1
ATOM 546 O O . PHE A 1 71 ? 0.879 -4.694 22.721 1.00 97.75 71 PHE A O 1
ATOM 553 N N . PHE A 1 72 ? 2.410 -4.697 21.076 1.00 97.62 72 PHE A N 1
ATOM 554 C CA . PHE A 1 72 ? 2.399 -6.146 20.860 1.00 97.62 72 PHE A CA 1
ATOM 555 C C . PHE A 1 72 ? 3.421 -6.921 21.707 1.00 97.62 72 PHE A C 1
ATOM 557 O O . PHE A 1 72 ? 3.508 -8.141 21.577 1.00 97.62 72 PHE A O 1
ATOM 564 N N . GLY A 1 73 ? 4.184 -6.256 22.581 1.00 96.81 73 GLY A N 1
ATOM 565 C CA . GLY A 1 73 ? 5.216 -6.904 23.399 1.00 96.81 73 GLY A CA 1
ATOM 566 C C . GLY A 1 73 ? 6.389 -7.469 22.587 1.00 96.81 73 GLY A C 1
ATOM 567 O O . GLY A 1 73 ? 7.046 -8.413 23.024 1.00 96.81 73 GLY A O 1
ATOM 568 N N . ILE A 1 74 ? 6.636 -6.918 21.400 1.00 97.25 74 ILE A N 1
ATOM 569 C CA . ILE A 1 74 ? 7.729 -7.296 20.505 1.00 97.25 74 ILE A CA 1
ATOM 570 C C . ILE A 1 74 ? 8.908 -6.348 20.758 1.00 97.25 74 ILE A C 1
ATOM 572 O O . ILE A 1 74 ? 8.727 -5.141 20.911 1.00 97.25 74 ILE A O 1
ATOM 576 N N . SER A 1 75 ? 10.122 -6.898 20.837 1.00 93.06 75 SER A N 1
ATOM 577 C CA . SER A 1 75 ? 11.341 -6.081 20.884 1.00 93.06 75 SER A CA 1
ATOM 578 C C . SER A 1 75 ? 11.510 -5.321 19.563 1.00 93.06 75 SER A C 1
ATOM 580 O O . SER A 1 75 ? 11.203 -5.904 18.524 1.00 93.06 75 SER A O 1
ATOM 582 N N . PRO A 1 76 ? 12.019 -4.076 19.583 1.00 86.25 76 PRO A N 1
ATOM 583 C CA . PRO A 1 76 ? 12.434 -3.375 18.370 1.00 86.25 76 PRO A CA 1
ATOM 584 C C . PRO A 1 76 ? 13.400 -4.191 17.508 1.00 86.25 76 PRO A C 1
ATOM 586 O O . PRO A 1 76 ? 14.180 -4.985 18.094 1.00 86.25 76 PRO A O 1
#

Foldseek 3Di:
DDDFDFWAPGDGGPVSVVVCVVVVDDRKDFDDPPPPDPLVVQADCDPPDPRHDPDGIDIDTPPPVDDDCVVVVHDD

Secondary structure (DSSP, 8-state):
------BTTTB-SHHHHHHHHHTT----EEPPTTS---TTTTB-S-TTSTT-B---EE---TTTT---TTTTT---

Radius of gyration: 16.66 Å; chains: 1; bounding box: 37×21×46 Å